Protein AF-A0A653S190-F1 (afdb_monomer)

Sequence (65 aa):
MRCVPSGIRDCVIPFFEYLVWFVTHYLMAAAIVHGKRMKALRRVWKPQLIESTSPDAHDLYPDLV

Structure (mmCIF, N/CA/C/O backbone):
data_AF-A0A653S190-F1
#
_entry.id   AF-A0A653S190-F1
#
loop_
_atom_site.group_PDB
_atom_site.id
_atom_site.type_symbol
_atom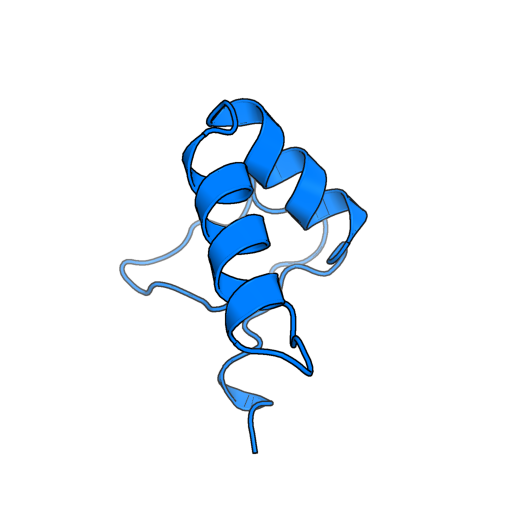_site.label_atom_id
_atom_site.label_alt_id
_atom_site.label_comp_id
_atom_site.label_asym_id
_atom_site.label_entity_id
_atom_site.label_seq_id
_atom_site.pdbx_PDB_ins_code
_atom_site.Cartn_x
_atom_site.Cartn_y
_atom_site.Cartn_z
_atom_site.occupancy
_atom_site.B_iso_or_equiv
_atom_site.auth_seq_id
_atom_site.auth_comp_id
_atom_site.auth_asym_id
_atom_site.auth_atom_id
_atom_site.pdbx_PDB_model_num
ATOM 1 N N . MET A 1 1 ? -14.575 -12.454 17.635 1.00 42.69 1 MET A N 1
ATOM 2 C CA . MET A 1 1 ? -13.991 -11.938 16.379 1.00 42.69 1 MET A CA 1
ATOM 3 C C . MET A 1 1 ? -15.021 -11.055 15.685 1.00 42.69 1 MET A C 1
ATOM 5 O O . MET A 1 1 ? -15.752 -11.533 14.833 1.00 42.69 1 MET A O 1
ATOM 9 N N . ARG A 1 2 ? -15.180 -9.805 16.123 1.00 36.78 2 ARG A N 1
ATOM 10 C CA . ARG A 1 2 ? -15.959 -8.783 15.407 1.00 36.78 2 ARG A CA 1
ATOM 11 C C . ARG A 1 2 ? -15.276 -7.452 15.680 1.00 36.78 2 ARG A C 1
ATOM 13 O O . ARG A 1 2 ? -15.348 -6.973 16.804 1.00 36.78 2 ARG A O 1
ATOM 20 N N . CYS A 1 3 ? -14.604 -6.911 14.675 1.00 39.47 3 CYS A N 1
ATOM 21 C CA . CYS A 1 3 ? -14.175 -5.520 14.648 1.00 39.47 3 CYS A CA 1
ATOM 22 C C . CYS A 1 3 ? -14.689 -4.930 13.339 1.00 39.47 3 CYS A C 1
ATOM 24 O O . CYS A 1 3 ? -14.079 -5.139 12.302 1.00 39.47 3 CYS A O 1
ATOM 26 N N . VAL A 1 4 ? -15.840 -4.269 13.408 1.00 46.47 4 VAL A N 1
ATOM 27 C CA . VAL A 1 4 ? -16.363 -3.249 12.477 1.00 46.47 4 VAL A CA 1
ATOM 28 C C . VAL A 1 4 ? -17.354 -2.441 13.349 1.00 46.47 4 VAL A C 1
ATOM 30 O O . VAL A 1 4 ? -18.027 -3.108 14.145 1.00 46.47 4 VAL A O 1
ATOM 33 N N . PRO A 1 5 ? -17.494 -1.092 13.310 1.00 48.50 5 PRO A N 1
ATOM 34 C CA . PRO A 1 5 ? -17.100 -0.106 12.292 1.00 48.50 5 PRO A CA 1
ATOM 35 C C . PRO A 1 5 ? -16.462 1.181 12.881 1.00 48.50 5 PRO A C 1
ATOM 37 O O . PRO A 1 5 ? -17.186 2.017 13.416 1.00 48.50 5 PRO A O 1
ATOM 40 N N . SER A 1 6 ? -15.157 1.425 12.726 1.00 47.97 6 SER A N 1
ATOM 41 C CA . SER A 1 6 ? -14.618 2.798 12.907 1.00 47.97 6 SER A CA 1
ATOM 42 C C . SER A 1 6 ? -13.179 2.995 12.403 1.00 47.97 6 SER A C 1
ATOM 44 O O . SER A 1 6 ? -12.415 3.827 12.891 1.00 47.97 6 SER A O 1
ATOM 46 N N . GLY A 1 7 ? -12.813 2.268 11.345 1.00 53.53 7 GLY A N 1
ATOM 47 C CA . GLY A 1 7 ? -11.553 2.484 10.638 1.00 53.53 7 GLY A CA 1
ATOM 48 C C . GLY A 1 7 ? -10.312 1.971 11.372 1.00 53.53 7 GLY A C 1
ATOM 49 O O . GLY A 1 7 ? -10.367 1.398 12.459 1.00 53.53 7 GLY A O 1
ATOM 50 N N . ILE A 1 8 ? -9.156 2.186 10.740 1.00 58.91 8 ILE A N 1
ATOM 51 C CA . ILE A 1 8 ? -7.836 1.663 11.148 1.00 58.91 8 ILE A CA 1
ATOM 52 C C . ILE A 1 8 ? -7.435 2.061 12.582 1.00 58.91 8 ILE A C 1
ATOM 54 O O . ILE A 1 8 ? -6.535 1.462 13.164 1.00 58.91 8 ILE A O 1
ATOM 58 N N . ARG A 1 9 ? -8.096 3.068 13.158 1.00 55.03 9 ARG A N 1
ATOM 59 C CA . ARG A 1 9 ? -7.750 3.684 14.444 1.00 55.03 9 ARG A CA 1
ATOM 60 C C . ARG A 1 9 ? -8.247 2.907 15.662 1.00 55.03 9 ARG A C 1
ATOM 62 O O . ARG A 1 9 ? -7.632 3.039 16.714 1.00 55.03 9 ARG A O 1
ATOM 69 N N . ASP A 1 10 ? -9.275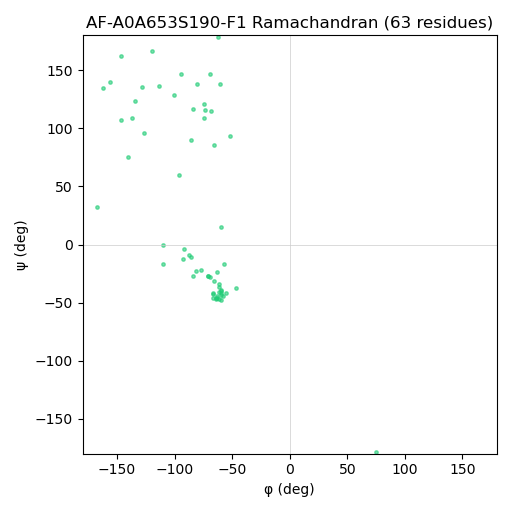 2.074 15.500 1.00 53.22 10 ASP A N 1
ATOM 70 C CA . ASP A 1 10 ? -9.928 1.375 16.618 1.00 53.22 10 ASP A CA 1
ATOM 71 C C . ASP A 1 10 ? -9.665 -0.139 16.632 1.00 53.22 10 ASP A C 1
ATOM 73 O O . ASP A 1 10 ? -10.091 -0.857 17.539 1.00 53.22 10 ASP A O 1
ATOM 77 N N . CYS A 1 11 ? -8.899 -0.643 15.662 1.00 51.47 11 CYS A N 1
ATOM 78 C CA . CYS A 1 11 ? -8.379 -2.000 1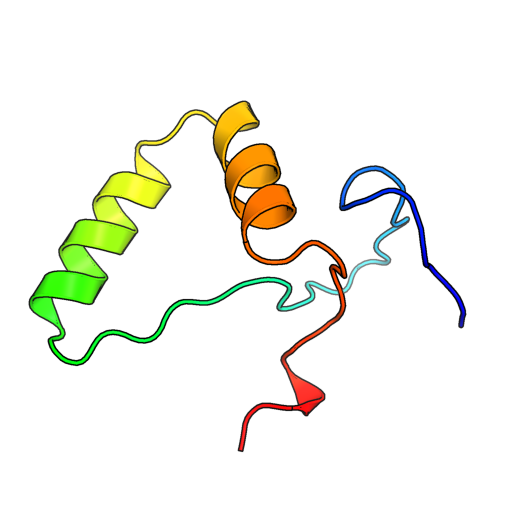5.719 1.00 51.47 11 CYS A CA 1
ATOM 79 C C . CYS A 1 11 ? -7.233 -2.062 16.734 1.00 51.47 11 CYS A C 1
ATOM 81 O O . CYS A 1 11 ? -6.124 -1.597 16.474 1.00 51.47 11 CYS A O 1
ATOM 83 N N . VAL A 1 12 ? -7.479 -2.703 17.879 1.00 50.31 12 VAL A N 1
ATOM 84 C CA . VAL A 1 12 ? -6.412 -3.258 18.723 1.00 50.31 12 VAL A CA 1
ATOM 85 C C . VAL A 1 12 ? -5.764 -4.382 17.916 1.00 50.31 12 VAL A C 1
ATOM 87 O O . VAL A 1 12 ? -6.193 -5.532 17.981 1.00 50.31 12 VAL A O 1
ATOM 90 N N . ILE A 1 13 ? -4.795 -4.036 17.068 1.00 53.09 13 ILE A N 1
ATOM 91 C CA . ILE A 1 13 ? -4.038 -5.010 16.285 1.00 53.09 13 ILE A CA 1
ATOM 92 C C . ILE A 1 13 ? -3.187 -5.798 17.301 1.00 53.09 13 ILE A C 1
ATOM 94 O O . ILE A 1 13 ? -2.335 -5.192 17.958 1.00 53.09 13 ILE A O 1
ATOM 98 N N . PRO A 1 14 ? -3.407 -7.115 17.503 1.00 48.72 14 PRO A N 1
ATOM 99 C CA . PRO A 1 14 ? -2.438 -7.940 18.223 1.00 48.72 14 PRO A CA 1
ATOM 100 C C . PRO A 1 14 ? -1.113 -7.940 17.433 1.00 48.72 14 PRO A C 1
ATOM 102 O O . PRO A 1 14 ? -1.024 -7.337 16.378 1.00 48.72 14 PRO A O 1
ATOM 105 N N . PHE A 1 15 ? -0.060 -8.604 17.900 1.00 51.75 15 PHE A N 1
ATOM 106 C CA . PHE A 1 15 ? 1.292 -8.607 17.298 1.00 51.75 15 PHE A CA 1
ATOM 107 C C . PHE A 1 15 ? 1.393 -9.130 15.826 1.00 51.75 15 PHE A C 1
ATOM 109 O O . PHE A 1 15 ? 2.477 -9.445 15.351 1.00 51.75 15 PHE A O 1
ATOM 116 N N . PHE A 1 16 ? 0.274 -9.255 15.105 1.00 56.12 16 PHE A N 1
ATOM 117 C CA . PHE A 1 16 ? 0.127 -9.699 13.722 1.00 56.12 16 PHE A CA 1
ATOM 118 C C . PHE A 1 16 ? -0.060 -8.513 12.763 1.00 56.12 16 PHE A C 1
ATOM 120 O O . PHE A 1 16 ? -0.939 -7.676 12.955 1.00 56.12 16 PHE A O 1
ATOM 127 N N . GLU A 1 17 ? 0.742 -8.464 11.701 1.00 72.25 17 GLU A N 1
ATOM 128 C CA . GLU A 1 17 ? 0.590 -7.494 10.614 1.00 72.25 17 GLU A CA 1
ATOM 129 C C . GLU A 1 17 ? -0.452 -8.007 9.601 1.00 72.25 17 GLU A C 1
ATOM 131 O O . GLU A 1 17 ? -0.240 -9.044 8.978 1.00 72.25 17 GLU A O 1
ATOM 136 N N . TYR A 1 18 ? -1.573 -7.293 9.433 1.00 81.62 18 TYR A N 1
ATOM 137 C CA . TYR A 1 18 ? -2.634 -7.634 8.469 1.00 81.62 18 TYR A CA 1
ATOM 138 C C . TYR A 1 18 ? -2.465 -6.901 7.130 1.00 81.62 18 TYR A C 1
ATOM 140 O O . TYR A 1 18 ? -2.060 -5.730 7.095 1.00 81.62 18 TYR A O 1
ATOM 148 N N . LEU A 1 19 ? -2.846 -7.547 6.022 1.00 85.88 19 LEU A N 1
ATOM 149 C CA . LEU A 1 19 ? -2.846 -6.934 4.693 1.00 85.88 19 LEU A CA 1
ATOM 150 C C . LEU A 1 19 ? -4.158 -6.175 4.466 1.00 85.88 19 LEU A C 1
ATOM 152 O O . LEU A 1 19 ? -5.111 -6.724 3.942 1.00 85.88 19 LEU A O 1
ATOM 156 N N . VAL A 1 20 ? -4.215 -4.892 4.824 1.00 86.06 20 VAL A N 1
ATOM 157 C CA . VAL A 1 20 ? -5.470 -4.107 4.735 1.00 86.06 20 VAL A CA 1
ATOM 158 C C . VAL A 1 20 ? -5.662 -3.338 3.421 1.00 86.06 20 VAL A C 1
ATOM 160 O O . VAL A 1 20 ? -6.739 -2.804 3.156 1.00 86.06 20 VAL A O 1
ATOM 163 N N . TRP A 1 21 ? -4.609 -3.222 2.605 1.00 87.19 21 TRP A N 1
ATOM 164 C CA . TRP A 1 21 ? -4.650 -2.495 1.334 1.00 87.19 21 TRP A CA 1
ATOM 165 C C . TRP A 1 21 ? -3.493 -2.875 0.413 1.00 87.19 21 TRP A C 1
ATOM 167 O O . TRP A 1 21 ? -2.331 -2.877 0.829 1.00 87.19 21 TRP A O 1
ATOM 177 N N . PHE A 1 22 ? -3.799 -3.107 -0.861 1.00 89.50 22 PHE A N 1
ATOM 178 C CA . PHE A 1 22 ? -2.816 -3.260 -1.929 1.00 89.50 22 PHE A CA 1
ATOM 179 C C . PHE A 1 22 ? -3.365 -2.706 -3.246 1.00 89.50 22 PHE A C 1
ATOM 181 O O . PHE A 1 22 ? -4.568 -2.518 -3.406 1.00 89.50 22 PHE A O 1
ATOM 188 N N . VAL A 1 23 ? -2.472 -2.441 -4.203 1.00 89.31 23 VAL A N 1
ATOM 189 C CA . VAL A 1 23 ? -2.849 -1.998 -5.551 1.00 89.31 23 VAL A CA 1
ATOM 190 C C . VAL A 1 23 ? -2.052 -2.777 -6.583 1.00 89.31 23 VAL A C 1
ATOM 192 O O . VAL A 1 23 ? -0.818 -2.746 -6.593 1.00 89.31 23 VAL A O 1
ATOM 195 N N . THR A 1 24 ? -2.762 -3.431 -7.494 1.00 91.62 24 THR A N 1
ATOM 196 C CA . THR A 1 24 ? -2.169 -4.122 -8.639 1.00 91.62 24 THR A CA 1
ATOM 197 C C . THR A 1 24 ? -1.837 -3.137 -9.749 1.00 91.62 24 THR A C 1
ATOM 199 O O . THR A 1 24 ? -2.631 -2.258 -10.079 1.00 91.62 24 THR A O 1
ATOM 202 N N . HIS A 1 25 ? -0.673 -3.306 -10.366 1.00 93.62 25 HIS A N 1
ATOM 203 C CA . HIS A 1 25 ? -0.248 -2.503 -11.505 1.00 93.62 25 HIS A CA 1
ATOM 204 C C . HIS A 1 25 ? 0.183 -3.432 -12.639 1.00 93.62 25 HIS A C 1
ATOM 206 O O . HIS A 1 25 ? 0.922 -4.383 -12.409 1.00 93.62 25 HIS A O 1
ATOM 212 N N . TYR A 1 26 ? -0.246 -3.126 -13.863 1.00 94.06 26 TYR A N 1
ATOM 213 C CA . TYR A 1 26 ? 0.073 -3.918 -15.057 1.00 94.06 26 TYR A CA 1
ATOM 214 C C . TYR A 1 26 ? 1.545 -3.792 -15.490 1.00 94.06 26 TYR A C 1
ATOM 216 O O . TYR A 1 26 ? 2.100 -4.708 -16.088 1.00 94.06 26 TYR A O 1
ATOM 224 N N . LEU A 1 27 ? 2.195 -2.666 -15.170 1.00 96.69 27 LEU A N 1
ATOM 225 C CA . LEU A 1 27 ? 3.619 -2.440 -15.416 1.00 96.69 27 LEU A CA 1
ATOM 226 C C . LEU A 1 27 ? 4.384 -2.331 -14.105 1.00 96.69 27 LEU A C 1
ATOM 228 O O . LEU A 1 27 ? 4.024 -1.549 -13.220 1.00 96.69 27 LEU A O 1
ATOM 232 N N . MET A 1 28 ? 5.538 -2.995 -14.057 1.00 95.62 28 MET A N 1
ATOM 233 C CA . MET A 1 28 ? 6.492 -2.876 -12.953 1.00 95.62 28 MET A CA 1
ATOM 234 C C . MET A 1 28 ? 6.897 -1.413 -12.703 1.00 95.62 28 MET A C 1
ATOM 236 O O . MET A 1 28 ? 6.941 -0.957 -11.562 1.00 95.62 28 MET A O 1
ATOM 240 N N . ALA A 1 29 ? 7.130 -0.634 -13.766 1.00 96.75 29 ALA A N 1
ATOM 241 C CA . ALA A 1 29 ? 7.485 0.782 -13.651 1.00 96.75 29 ALA A CA 1
ATOM 242 C C . ALA A 1 29 ? 6.401 1.604 -12.929 1.00 96.75 29 ALA A C 1
ATOM 244 O O . ALA A 1 29 ? 6.724 2.459 -12.102 1.00 96.75 29 ALA A O 1
ATOM 245 N N . ALA A 1 30 ? 5.121 1.313 -13.187 1.00 95.12 30 ALA A N 1
ATOM 246 C CA . ALA A 1 30 ? 4.007 1.986 -12.528 1.00 95.12 30 ALA A CA 1
ATOM 247 C C . ALA A 1 30 ? 3.960 1.646 -11.029 1.00 95.12 30 ALA A C 1
ATOM 249 O O . ALA A 1 30 ? 3.846 2.559 -10.208 1.00 95.12 30 ALA A O 1
ATOM 250 N N . ALA A 1 31 ? 4.167 0.373 -10.665 1.00 95.50 31 ALA A N 1
ATOM 251 C CA . ALA A 1 31 ? 4.266 -0.056 -9.268 1.00 95.50 31 ALA A CA 1
ATOM 252 C C . ALA A 1 31 ? 5.425 0.635 -8.532 1.00 95.50 31 ALA A C 1
ATOM 254 O O . ALA A 1 31 ? 5.256 1.117 -7.412 1.00 95.50 31 ALA A O 1
ATOM 255 N N . ILE A 1 32 ? 6.596 0.746 -9.171 1.00 95.06 32 ILE A N 1
ATOM 256 C CA . ILE A 1 32 ? 7.774 1.403 -8.587 1.00 95.06 32 ILE A CA 1
ATOM 257 C C . ILE A 1 32 ? 7.504 2.891 -8.346 1.00 95.06 32 ILE A C 1
ATOM 259 O O . ILE A 1 32 ? 7.803 3.405 -7.265 1.00 95.06 32 ILE A O 1
ATOM 263 N N . VAL A 1 33 ? 6.940 3.598 -9.330 1.00 95.19 33 VAL A N 1
ATOM 264 C CA . VAL A 1 33 ? 6.614 5.026 -9.197 1.00 95.19 33 VAL A CA 1
ATOM 265 C C . VAL A 1 33 ? 5.577 5.240 -8.098 1.00 95.19 33 VAL A C 1
ATOM 267 O O . VAL A 1 33 ? 5.766 6.110 -7.244 1.00 95.19 33 VAL A O 1
ATOM 270 N N . HIS A 1 34 ? 4.518 4.430 -8.074 1.00 91.56 34 HIS A N 1
ATOM 271 C CA . HIS A 1 34 ? 3.488 4.502 -7.043 1.00 91.56 34 HIS A CA 1
ATOM 272 C C . HIS A 1 34 ? 4.072 4.216 -5.652 1.00 91.56 34 HIS A C 1
ATOM 274 O O . HIS A 1 34 ? 3.891 5.009 -4.730 1.00 91.56 34 HIS A O 1
ATOM 280 N N . GLY A 1 35 ? 4.878 3.162 -5.510 1.00 92.81 35 GLY A N 1
ATOM 281 C CA . GLY A 1 35 ? 5.554 2.815 -4.259 1.00 92.81 35 GLY A CA 1
ATOM 282 C C . GLY A 1 35 ? 6.495 3.914 -3.757 1.00 92.81 35 GLY A C 1
ATOM 283 O O . GLY A 1 35 ? 6.508 4.214 -2.562 1.00 92.81 35 GLY A O 1
ATOM 284 N N . LYS A 1 36 ? 7.244 4.573 -4.652 1.00 92.56 36 LYS A N 1
ATOM 285 C CA . LYS A 1 36 ? 8.085 5.733 -4.300 1.00 92.56 36 LYS A CA 1
ATOM 286 C C . LYS A 1 36 ? 7.248 6.906 -3.791 1.00 92.56 36 LYS A C 1
ATOM 288 O O . LYS A 1 36 ? 7.597 7.483 -2.765 1.00 92.56 36 LYS A O 1
ATOM 293 N N . ARG A 1 37 ? 6.127 7.220 -4.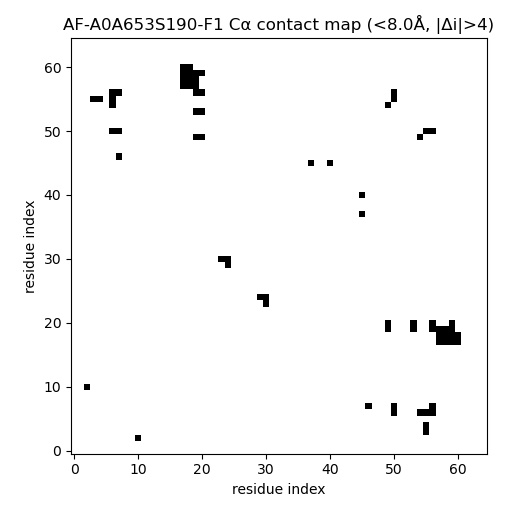454 1.00 90.31 37 ARG A N 1
ATOM 294 C CA . ARG A 1 37 ? 5.187 8.259 -3.994 1.00 90.31 37 ARG A CA 1
ATOM 295 C C . ARG A 1 37 ? 4.636 7.918 -2.613 1.00 90.31 37 ARG A C 1
ATOM 297 O O . ARG A 1 37 ? 4.715 8.749 -1.719 1.00 90.31 37 ARG A O 1
ATOM 304 N N . MET A 1 38 ? 4.188 6.679 -2.410 1.00 89.00 38 MET A N 1
ATOM 305 C CA . MET A 1 38 ? 3.646 6.210 -1.131 1.00 89.00 38 MET A CA 1
ATOM 306 C C . MET A 1 38 ? 4.660 6.279 0.016 1.00 89.00 38 MET A C 1
ATOM 308 O O . MET A 1 38 ? 4.286 6.608 1.139 1.00 89.00 38 MET A O 1
ATOM 312 N N . LYS A 1 39 ? 5.944 6.006 -0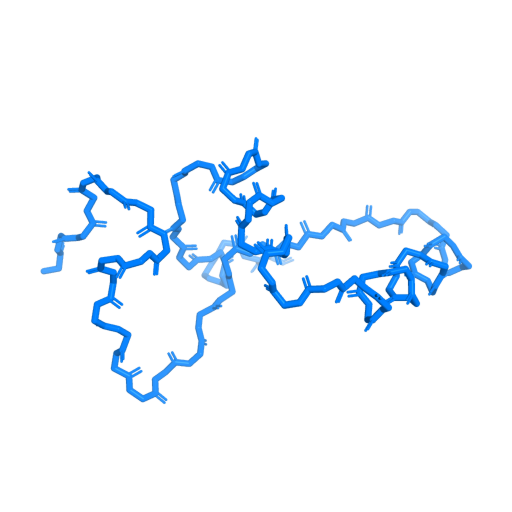.252 1.00 86.31 39 LYS A N 1
ATOM 313 C CA . LYS A 1 39 ? 7.026 6.150 0.739 1.00 86.31 39 LYS A CA 1
ATOM 314 C C . LYS A 1 39 ? 7.353 7.612 1.064 1.00 86.31 39 LYS A C 1
ATOM 316 O O . LYS A 1 39 ? 7.812 7.882 2.167 1.00 86.31 39 LYS A O 1
ATOM 321 N N . ALA A 1 40 ? 7.111 8.534 0.133 1.00 87.25 40 ALA A N 1
ATOM 322 C CA . ALA A 1 40 ? 7.327 9.969 0.321 1.00 87.25 40 ALA A CA 1
ATOM 323 C C . ALA A 1 40 ? 6.135 10.694 0.983 1.00 87.25 40 ALA A C 1
ATOM 325 O O . ALA A 1 40 ? 6.264 11.856 1.368 1.00 87.25 40 ALA A O 1
ATOM 326 N N . LEU A 1 41 ? 4.972 10.041 1.122 1.00 81.50 41 LEU A N 1
ATOM 327 C CA . LEU A 1 41 ? 3.801 10.629 1.775 1.00 81.50 41 LEU A CA 1
ATOM 328 C C . LEU A 1 41 ? 4.017 10.803 3.284 1.00 81.50 41 LEU A C 1
ATOM 330 O O . LEU A 1 41 ? 4.635 9.977 3.959 1.00 81.50 41 LEU A O 1
ATOM 334 N N . ARG A 1 42 ? 3.414 11.862 3.837 1.00 80.00 42 ARG A N 1
ATOM 335 C CA . ARG A 1 42 ? 3.345 12.068 5.288 1.00 80.00 42 ARG A CA 1
ATOM 336 C C . ARG A 1 42 ? 2.601 10.904 5.941 1.00 80.00 42 ARG A C 1
ATOM 338 O O . ARG A 1 42 ? 1.551 10.492 5.454 1.00 80.00 42 ARG A O 1
ATOM 345 N N . ARG A 1 43 ? 3.103 10.429 7.089 1.00 76.44 43 ARG A N 1
ATOM 346 C CA . ARG A 1 43 ? 2.516 9.321 7.874 1.00 76.44 43 ARG A CA 1
ATOM 347 C C . ARG A 1 43 ? 1.003 9.461 8.077 1.00 76.44 43 ARG A C 1
ATOM 349 O O . ARG A 1 43 ? 0.310 8.462 7.997 1.00 76.44 43 ARG A O 1
ATOM 356 N N . VAL A 1 44 ? 0.507 10.684 8.278 1.00 75.38 44 VAL A N 1
ATOM 357 C CA . VAL A 1 44 ? -0.919 10.991 8.514 1.00 75.38 44 VAL A CA 1
ATOM 358 C C . VAL A 1 44 ? -1.797 10.768 7.277 1.00 75.38 44 VAL A C 1
ATOM 360 O O . VAL A 1 44 ? -2.975 10.456 7.399 1.00 75.38 44 VAL A O 1
ATOM 363 N N . TRP A 1 45 ? -1.236 10.902 6.078 1.00 81.62 45 TRP A N 1
ATOM 364 C CA . TRP A 1 45 ? -1.996 10.832 4.828 1.00 81.62 45 TRP A CA 1
ATOM 365 C C . TRP A 1 45 ? -2.222 9.405 4.346 1.00 81.62 45 TRP A C 1
ATOM 367 O O . TRP A 1 45 ? -3.202 9.123 3.665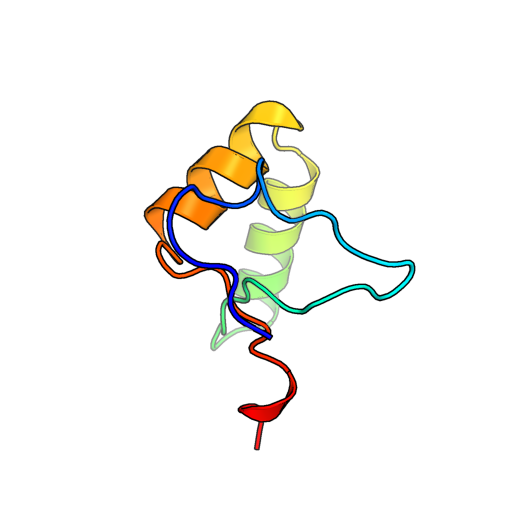 1.00 81.62 45 TRP A O 1
ATOM 377 N N . LYS A 1 46 ? -1.329 8.487 4.715 1.00 80.19 46 LYS A N 1
ATOM 378 C CA . LYS A 1 46 ? -1.439 7.082 4.328 1.00 80.19 46 LYS A CA 1
ATOM 379 C C . LYS A 1 46 ? -2.693 6.409 4.926 1.00 80.19 46 LYS A C 1
ATOM 381 O O . LYS A 1 46 ? -3.408 5.787 4.151 1.00 80.19 46 LYS A O 1
ATOM 386 N N . PRO A 1 47 ? -3.028 6.580 6.222 1.00 81.50 47 PRO A N 1
ATOM 387 C CA . PRO A 1 47 ? -4.301 6.122 6.775 1.00 81.50 47 PRO A CA 1
ATOM 388 C C . PRO A 1 47 ? -5.516 6.715 6.063 1.00 81.50 47 PRO A C 1
ATOM 390 O O . PRO A 1 47 ? -6.414 5.969 5.717 1.00 81.50 47 PRO A O 1
ATOM 393 N N . GLN A 1 48 ? -5.520 8.021 5.769 1.00 83.81 48 GLN A N 1
ATOM 394 C CA . GLN A 1 48 ? -6.641 8.677 5.077 1.00 83.81 48 GLN A CA 1
ATOM 395 C C . GLN A 1 48 ? -6.873 8.106 3.674 1.00 83.81 48 GLN A C 1
ATOM 397 O O . GLN A 1 48 ? -8.012 7.915 3.263 1.00 83.81 48 GLN A O 1
ATOM 402 N N . LEU A 1 49 ? -5.789 7.830 2.943 1.00 84.56 49 LEU A N 1
ATOM 403 C CA . LEU A 1 49 ? -5.860 7.200 1.629 1.00 84.56 49 LEU A CA 1
ATOM 404 C C . LEU A 1 49 ? -6.369 5.758 1.720 1.00 84.56 49 LEU A C 1
ATOM 406 O O . LEU A 1 49 ? -7.158 5.333 0.882 1.00 84.56 49 LEU A O 1
ATOM 410 N N . ILE A 1 50 ? -5.908 4.998 2.715 1.00 83.19 50 ILE A N 1
ATOM 411 C CA . ILE A 1 50 ? -6.357 3.618 2.901 1.00 83.19 50 ILE A CA 1
ATOM 412 C C . ILE A 1 50 ? -7.836 3.600 3.299 1.00 83.19 50 ILE A C 1
ATOM 414 O O . ILE A 1 50 ? -8.601 2.881 2.678 1.00 83.19 50 ILE A O 1
ATOM 418 N N . GLU A 1 51 ? -8.263 4.436 4.244 1.00 82.25 51 GLU A N 1
ATOM 419 C CA . GLU A 1 51 ? -9.669 4.541 4.660 1.00 82.25 51 GLU A CA 1
ATOM 420 C C . GLU A 1 51 ? -10.590 4.975 3.508 1.00 82.25 51 GLU A C 1
ATOM 422 O O . GLU A 1 51 ? -11.724 4.512 3.426 1.00 82.25 51 GLU A O 1
ATOM 427 N N . SER A 1 52 ? -10.120 5.830 2.590 1.00 82.56 52 SER A N 1
ATOM 428 C CA . SER A 1 52 ? -10.930 6.263 1.443 1.00 82.56 52 SER A CA 1
ATOM 429 C C . SER A 1 52 ? -11.037 5.226 0.325 1.00 82.56 52 SER A C 1
ATOM 431 O O . SER A 1 52 ? -11.970 5.291 -0.472 1.00 82.56 52 SER A O 1
ATOM 433 N N . THR A 1 53 ? -10.094 4.285 0.242 1.00 82.31 53 THR A N 1
ATOM 434 C CA . THR A 1 53 ? -10.036 3.278 -0.834 1.00 82.31 53 THR A CA 1
ATOM 435 C C . THR A 1 53 ? -10.353 1.859 -0.366 1.00 82.31 53 THR A C 1
ATOM 437 O O . THR A 1 53 ? -10.668 1.010 -1.191 1.00 82.31 53 THR A O 1
ATOM 440 N N . SER A 1 54 ? -10.301 1.611 0.940 1.00 78.62 54 SER A N 1
ATOM 441 C CA . SER A 1 54 ? -10.633 0.356 1.615 1.00 78.62 54 SER A CA 1
ATOM 442 C C . SER A 1 54 ? -11.373 0.688 2.923 1.00 78.62 54 SER A C 1
ATOM 444 O O . SER A 1 54 ? -10.774 0.677 4.003 1.00 78.62 54 SER A O 1
ATOM 446 N N . PRO A 1 55 ? -12.659 1.086 2.835 1.00 69.56 55 PRO A N 1
ATOM 447 C CA . PRO A 1 55 ? -13.431 1.540 3.995 1.00 69.56 55 PRO A CA 1
ATOM 448 C C . PRO A 1 55 ? -13.672 0.427 5.028 1.00 69.56 55 PRO A C 1
ATOM 450 O O . PRO A 1 55 ? -13.675 0.697 6.229 1.00 69.56 55 PRO A O 1
ATOM 453 N N . ASP A 1 56 ? -13.785 -0.825 4.582 1.00 68.88 56 ASP A N 1
ATOM 454 C CA . ASP A 1 56 ? -13.992 -1.996 5.436 1.00 68.88 56 ASP A CA 1
ATOM 455 C C . ASP A 1 56 ? -12.662 -2.685 5.745 1.00 68.88 56 ASP A C 1
ATOM 457 O O . ASP A 1 56 ? -12.472 -3.833 5.363 1.00 68.88 56 ASP A O 1
ATOM 461 N N . ALA A 1 57 ? -11.718 -1.983 6.381 1.00 69.94 57 ALA A N 1
ATOM 462 C CA . ALA A 1 57 ? -10.371 -2.489 6.660 1.00 69.94 57 ALA A CA 1
ATOM 463 C C . ALA A 1 57 ? -10.386 -3.871 7.361 1.00 69.94 57 ALA A C 1
ATOM 465 O O . ALA A 1 57 ? -10.457 -3.967 8.587 1.00 69.94 57 ALA A O 1
ATOM 466 N N . HIS A 1 58 ? -10.296 -4.934 6.561 1.00 79.25 58 HIS A N 1
ATOM 467 C CA . HIS A 1 58 ? -10.167 -6.333 6.958 1.00 79.25 58 HIS A CA 1
ATOM 468 C C . HIS A 1 58 ? -8.857 -6.892 6.402 1.00 79.25 58 HIS A C 1
ATOM 470 O O . HIS A 1 58 ? -8.193 -6.255 5.583 1.00 79.25 58 HIS A O 1
ATOM 476 N N . ASP A 1 59 ? -8.449 -8.061 6.890 1.00 84.56 59 ASP A N 1
ATOM 477 C CA . ASP A 1 59 ? -7.273 -8.736 6.355 1.00 84.56 59 ASP A CA 1
ATOM 478 C C . ASP A 1 59 ? -7.596 -9.342 4.987 1.00 84.56 59 ASP A C 1
ATOM 480 O O . ASP A 1 59 ? -8.439 -10.228 4.895 1.00 84.56 59 ASP A O 1
ATOM 484 N N . LEU A 1 60 ? -6.926 -8.852 3.945 1.00 85.06 60 LEU A N 1
ATOM 485 C CA . LEU A 1 60 ? -7.075 -9.290 2.555 1.00 85.06 60 LEU A CA 1
ATOM 486 C C . LEU A 1 60 ? -6.164 -10.476 2.223 1.00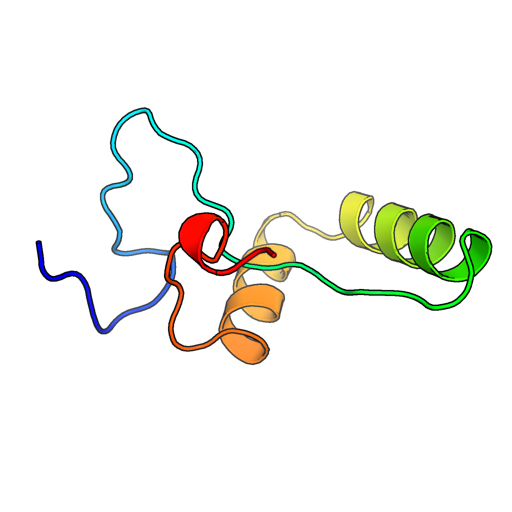 85.06 60 LEU A C 1
ATOM 488 O O . LEU A 1 60 ? -6.252 -11.030 1.130 1.00 85.06 60 LEU A O 1
ATOM 492 N N . TYR A 1 61 ? -5.243 -10.846 3.119 1.00 86.00 61 TYR A N 1
ATOM 493 C CA . TYR A 1 61 ? -4.311 -11.944 2.867 1.00 86.00 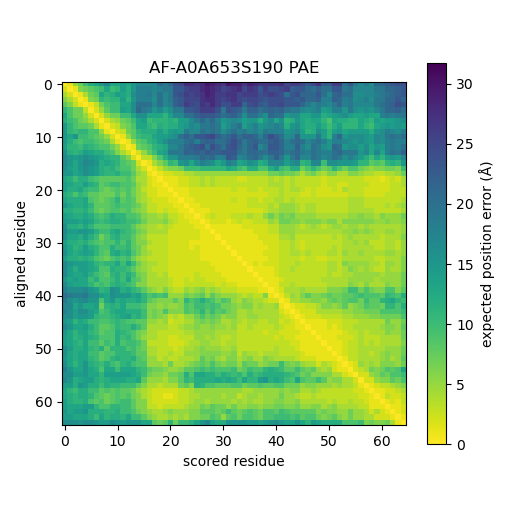61 TYR A CA 1
ATOM 494 C C . TYR A 1 61 ? -5.006 -13.296 2.610 1.00 86.00 61 TYR A C 1
ATOM 496 O O . TYR A 1 61 ? -4.588 -13.984 1.680 1.00 86.00 61 TYR A O 1
ATOM 504 N N . PRO A 1 62 ? -6.068 -13.684 3.348 1.00 85.94 62 PRO A N 1
ATOM 505 C CA . PRO A 1 62 ? -6.789 -14.934 3.097 1.00 85.94 62 PRO A CA 1
ATOM 506 C C . PRO A 1 62 ? -7.473 -15.001 1.726 1.00 85.94 62 PRO A C 1
ATOM 508 O O . PRO A 1 62 ? -7.712 -16.098 1.228 1.00 85.94 62 PRO A O 1
ATOM 511 N N . ASP A 1 63 ? -7.777 -13.846 1.129 1.00 83.81 63 ASP A N 1
ATOM 512 C CA . ASP A 1 63 ? -8.498 -13.741 -0.143 1.00 83.81 63 ASP A CA 1
ATOM 513 C C . ASP A 1 63 ? -7.558 -13.693 -1.364 1.00 83.81 63 ASP A C 1
ATOM 515 O O . ASP A 1 63 ? -8.020 -13.67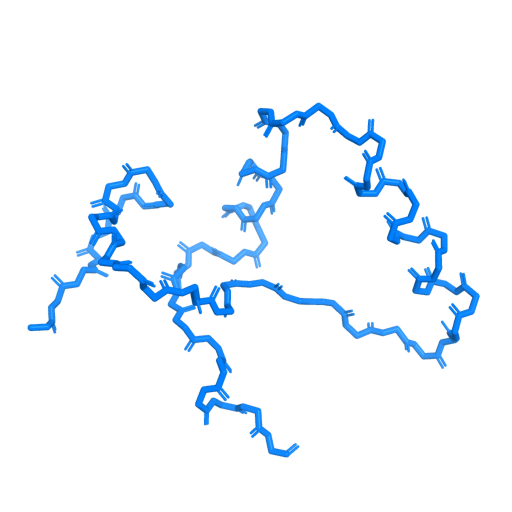5 -2.508 1.00 83.81 63 ASP A O 1
ATOM 519 N N . LEU A 1 64 ? -6.236 -13.666 -1.149 1.00 82.19 64 LEU A N 1
ATOM 520 C CA . LEU A 1 64 ? -5.247 -13.756 -2.224 1.00 82.19 64 LEU A CA 1
ATOM 521 C C . LEU A 1 64 ? -5.166 -15.205 -2.749 1.00 82.19 64 LEU A C 1
ATOM 523 O O . LEU A 1 64 ? -4.834 -16.117 -1.993 1.00 82.19 64 LEU A O 1
ATOM 527 N N . VAL A 1 65 ? -5.431 -15.402 -4.047 1.00 69.88 65 VAL A N 1
ATOM 528 C CA . VAL A 1 65 ? -5.323 -16.689 -4.776 1.00 69.88 65 VAL A CA 1
ATOM 529 C C . VAL A 1 65 ? -4.076 -16.720 -5.651 1.00 69.88 65 VAL A C 1
ATOM 531 O O . VAL A 1 65 ? -3.788 -15.684 -6.295 1.00 69.88 65 VAL A O 1
#

Foldseek 3Di:
DDDDDDAPPPDPDDPDDADQDDDDDPDPVVVVVVVVVLVVDDPVVNRVVSCVVRVPRDRCVVVDD

Mean predicted aligned error: 8.49 Å

pLDDT: mean 76.37, std 16.85, range [36.78, 96.75]

Secondary structure (DSSP, 8-state):
----SS-TTS----SPPP-------SSHHHHHHHHHHHHHS-TTHHHHHHHHH-SS----GGG--

Radius of gyration: 13.35 Å; Cα contacts (8 Å, |Δi|>4): 36; chains: 1; bounding box: 25×29×34 Å

Solvent-accessible surface area (backbone atoms only — not comparable to full-atom values): 4444 Å² total; per-residue (Å²): 142,84,87,83,91,74,54,86,82,70,59,85,70,62,104,64,90,69,47,51,77,87,81,92,58,97,42,71,69,57,43,52,54,51,51,54,52,61,70,69,52,58,79,77,53,54,58,56,52,43,48,74,76,35,64,77,66,47,67,47,61,87,75,65,130